Protein AF-A0A969KW54-F1 (afdb_monomer_lite)

Radius of gyration: 36.8 Å; chains: 1; bounding box: 116×27×53 Å

Secondary structure (DSSP, 8-state):
-HHHHHHHHHH--TTTSTTPPPPGGGT-HHHHHHHHHHHHHHHHHHHHHHHHHHHHHHHHHT-SS--HHHHHH-HHHHHSSS-S-TT----SSS-SS-------------------

Foldseek 3Di:
DLVVLLCCQAPVACVVPPVGQQHCPRPNNNVSNVVSVVVSCVVVVVCCVVVVVVVVVCCVPPNDDDDPVCVVVDPCCVPPVDDPDPPPPPDPPPPPDPDDDDDDDDDDDDDDDDDD

pLDDT: mean 75.0, std 20.41, range [38.12, 98.25]

Sequence (116 aa):
GAWGTLAVGLFGNPEIYEGGPVGLFYGGGINQLFIQLVGVLAVGGMTVLLSTIFWLALKASLGLRVTEEEELIGLDIGEHGMEAYSGFIKDTSGIAGSTASVHSGSPGIAGSSPNL

Structure (mmCIF, N/CA/C/O backbone):
data_AF-A0A969KW54-F1
#
_entry.id   AF-A0A969KW54-F1
#
loop_
_atom_site.group_PDB
_atom_site.id
_atom_site.type_symbol
_atom_site.label_atom_id
_atom_site.label_alt_id
_atom_site.label_comp_id
_atom_site.label_asym_id
_atom_site.label_entity_id
_atom_site.label_seq_id
_atom_site.pdbx_PDB_ins_code
_atom_site.Cartn_x
_atom_site.Cartn_y
_atom_site.Cartn_z
_atom_site.occupancy
_atom_site.B_iso_or_equiv
_atom_site.auth_seq_id
_atom_site.auth_comp_id
_atom_site.auth_asym_id
_atom_site.auth_atom_id
_atom_site.pdbx_PDB_model_num
ATOM 1 N N . GLY A 1 1 ? -3.281 3.206 -7.766 1.00 86.06 1 GLY A N 1
ATOM 2 C CA . GLY A 1 1 ? -3.397 1.864 -7.147 1.00 86.06 1 GLY A CA 1
ATOM 3 C C . GLY A 1 1 ? -2.266 0.967 -7.620 1.00 86.06 1 GLY A C 1
ATOM 4 O O . GLY A 1 1 ? -1.565 1.371 -8.539 1.00 86.06 1 GLY A O 1
ATOM 5 N N . ALA A 1 2 ? -2.101 -0.225 -7.033 1.00 94.50 2 ALA A N 1
ATOM 6 C CA . ALA A 1 2 ? -0.962 -1.127 -7.283 1.00 94.50 2 ALA A CA 1
ATOM 7 C C . ALA A 1 2 ? -0.679 -1.390 -8.776 1.00 94.50 2 ALA A C 1
ATOM 9 O O . ALA A 1 2 ? 0.474 -1.403 -9.202 1.00 94.50 2 ALA A O 1
ATOM 10 N N . TRP A 1 3 ? -1.734 -1.516 -9.586 1.00 96.06 3 TRP A N 1
ATOM 11 C CA . TRP A 1 3 ? -1.602 -1.671 -11.035 1.00 96.06 3 TRP A CA 1
ATOM 12 C C . TRP A 1 3 ? -0.916 -0.480 -11.717 1.00 96.06 3 TRP A C 1
ATOM 14 O O . TRP A 1 3 ? -0.048 -0.679 -12.555 1.00 96.06 3 TRP A O 1
ATOM 24 N N . GLY A 1 4 ? -1.248 0.756 -11.337 1.00 95.19 4 GLY A N 1
ATOM 25 C CA . GLY A 1 4 ? -0.666 1.952 -11.956 1.00 95.19 4 GLY A CA 1
ATOM 26 C C . GLY A 1 4 ? 0.844 2.049 -11.736 1.00 95.19 4 GLY A C 1
ATOM 27 O O . GLY A 1 4 ? 1.588 2.341 -12.663 1.00 95.19 4 GLY A O 1
ATOM 28 N N . THR A 1 5 ? 1.313 1.720 -10.533 1.00 95.19 5 THR A N 1
ATOM 29 C CA . THR A 1 5 ? 2.747 1.651 -10.206 1.00 95.19 5 THR A CA 1
ATOM 30 C C . THR A 1 5 ? 3.464 0.549 -10.985 1.00 95.19 5 THR A C 1
ATOM 32 O O . THR A 1 5 ? 4.540 0.784 -11.529 1.00 95.19 5 THR A O 1
ATOM 35 N N . LEU A 1 6 ? 2.850 -0.630 -11.139 1.00 95.56 6 LEU A N 1
ATOM 36 C CA . LEU A 1 6 ? 3.412 -1.694 -11.981 1.00 95.56 6 LEU A CA 1
ATOM 37 C C . LEU A 1 6 ? 3.432 -1.298 -13.464 1.00 95.56 6 LEU A C 1
ATOM 39 O O . LEU A 1 6 ? 4.410 -1.568 -14.158 1.00 95.56 6 LEU A O 1
ATOM 43 N 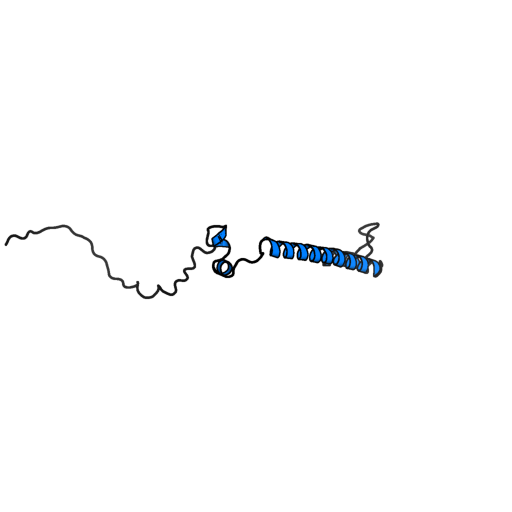N . ALA A 1 7 ? 2.402 -0.595 -13.938 1.00 95.44 7 ALA A N 1
ATOM 44 C CA . ALA A 1 7 ? 2.333 -0.092 -15.303 1.00 95.44 7 ALA A CA 1
ATOM 45 C C . ALA A 1 7 ? 3.463 0.904 -15.610 1.00 95.44 7 ALA A C 1
ATOM 47 O O . ALA A 1 7 ? 4.010 0.854 -16.705 1.00 95.44 7 ALA A O 1
ATOM 48 N N . VAL A 1 8 ? 3.896 1.732 -14.652 1.00 93.94 8 VAL A N 1
ATOM 49 C CA . VAL A 1 8 ? 5.095 2.583 -14.813 1.00 93.94 8 VAL A CA 1
ATOM 50 C C . VAL A 1 8 ? 6.354 1.736 -15.034 1.00 93.94 8 VAL A C 1
ATOM 52 O O . VAL A 1 8 ? 7.185 2.067 -15.876 1.00 93.94 8 VAL A O 1
ATOM 55 N N . GLY A 1 9 ? 6.482 0.611 -14.326 1.00 93.88 9 GLY A N 1
ATOM 56 C CA . GLY A 1 9 ? 7.595 -0.328 -14.497 1.00 93.88 9 GLY A CA 1
ATOM 57 C C . GLY A 1 9 ? 7.611 -1.047 -15.850 1.00 93.88 9 GLY A C 1
ATOM 58 O O . GLY A 1 9 ? 8.676 -1.426 -16.332 1.00 93.88 9 GLY A O 1
ATOM 59 N N . LEU A 1 10 ? 6.449 -1.219 -16.481 1.00 95.12 10 LEU A N 1
ATOM 60 C CA . LEU A 1 10 ? 6.311 -1.879 -17.783 1.00 95.12 10 LEU A CA 1
ATOM 61 C C . LEU A 1 10 ? 6.397 -0.894 -18.956 1.00 95.12 10 LEU A C 1
ATOM 63 O O . LEU A 1 10 ? 7.113 -1.148 -19.923 1.00 95.12 10 LEU A O 1
ATOM 67 N N . PHE A 1 11 ? 5.683 0.226 -18.854 1.00 94.81 11 PHE A N 1
ATOM 68 C CA . PHE A 1 11 ? 5.372 1.129 -19.964 1.00 94.81 11 PHE A CA 1
ATOM 69 C C . PHE A 1 11 ? 5.979 2.534 -19.824 1.00 94.81 11 PHE A C 1
ATOM 71 O O . PHE A 1 11 ? 5.619 3.417 -20.599 1.00 94.81 11 PHE A O 1
ATOM 78 N N . GLY A 1 12 ? 6.869 2.777 -18.857 1.00 92.88 12 GLY A N 1
ATOM 79 C CA . GLY A 1 12 ? 7.563 4.061 -18.741 1.00 92.88 12 GLY A CA 1
ATOM 80 C C . GLY A 1 12 ? 8.334 4.403 -20.022 1.00 92.88 12 GLY A C 1
ATOM 81 O O . GLY A 1 12 ? 9.269 3.692 -20.385 1.00 92.88 12 GLY A O 1
ATOM 82 N N . ASN A 1 13 ? 7.922 5.454 -20.731 1.00 92.06 13 ASN A N 1
ATOM 83 C CA . ASN A 1 13 ? 8.528 5.841 -22.003 1.00 92.06 13 ASN A CA 1
ATOM 84 C C . ASN A 1 13 ? 9.424 7.085 -21.810 1.00 92.06 13 ASN A C 1
ATOM 86 O O . ASN A 1 13 ? 8.895 8.145 -21.455 1.00 92.06 13 ASN A O 1
ATOM 90 N N . PRO A 1 14 ? 10.744 6.990 -22.068 1.00 86.12 14 PRO A N 1
ATOM 91 C CA . PRO A 1 14 ? 11.670 8.118 -21.938 1.00 86.12 14 PRO A CA 1
ATOM 92 C C . PRO A 1 14 ? 11.385 9.271 -22.911 1.00 86.12 14 PRO A C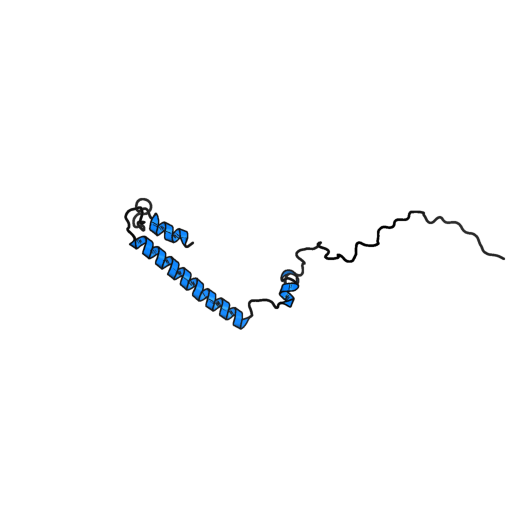 1
ATOM 94 O O . PRO A 1 14 ? 11.779 10.398 -22.635 1.00 86.12 14 PRO A O 1
ATOM 97 N N . GLU A 1 15 ? 10.686 9.022 -24.020 1.00 88.00 15 GLU A N 1
ATOM 98 C CA . GLU A 1 15 ? 10.293 10.057 -24.988 1.00 88.00 15 GLU A CA 1
ATOM 99 C C . GLU A 1 15 ? 9.133 10.925 -24.483 1.00 88.00 15 GLU A C 1
ATOM 101 O O . GLU A 1 15 ? 8.946 12.050 -24.939 1.00 88.00 15 GLU A O 1
ATOM 106 N N . ILE A 1 16 ? 8.339 10.402 -23.543 1.00 88.12 16 ILE A N 1
ATOM 107 C CA . ILE A 1 16 ? 7.194 11.113 -22.960 1.00 88.12 16 ILE A CA 1
ATOM 108 C C . ILE A 1 16 ? 7.632 11.916 -21.734 1.00 88.12 16 ILE A C 1
ATOM 110 O O . ILE A 1 16 ? 7.095 12.991 -21.468 1.00 88.12 16 ILE A O 1
ATOM 114 N N . TYR A 1 17 ? 8.596 11.394 -20.974 1.00 84.38 17 TYR A N 1
ATOM 115 C CA . TYR A 1 17 ? 9.109 12.042 -19.777 1.00 84.38 17 TYR A CA 1
ATOM 116 C C . TYR A 1 17 ? 10.629 11.909 -19.708 1.00 84.38 17 TYR A C 1
ATOM 118 O O . TYR A 1 17 ? 11.171 10.863 -19.344 1.00 84.38 17 TYR A O 1
ATOM 126 N N . GLU A 1 18 ? 11.310 12.999 -20.058 1.00 85.56 18 GLU A N 1
ATOM 127 C CA . GLU A 1 18 ? 12.766 13.083 -20.032 1.00 85.56 18 GLU A CA 1
ATOM 128 C C . GLU A 1 18 ? 13.284 12.987 -18.586 1.00 85.56 18 GLU A C 1
ATOM 130 O O . GLU A 1 18 ? 12.776 13.644 -17.676 1.00 85.56 18 GLU A O 1
ATOM 135 N N . GLY A 1 19 ? 14.266 12.111 -18.352 1.00 84.00 19 GLY A N 1
ATOM 136 C CA . GLY A 1 19 ? 14.723 11.752 -17.000 1.00 84.00 19 GLY A CA 1
ATOM 137 C C . GLY A 1 19 ? 13.764 10.831 -16.232 1.00 84.00 19 GLY A C 1
ATOM 138 O O . GLY A 1 19 ? 14.003 10.516 -15.065 1.00 84.00 19 GLY A O 1
ATOM 139 N N . GLY A 1 20 ? 12.686 10.391 -16.881 1.00 86.56 20 GLY A N 1
ATOM 140 C CA . GLY A 1 20 ? 11.693 9.496 -16.324 1.00 86.56 20 GLY A CA 1
ATOM 141 C C . GLY A 1 20 ? 12.124 8.032 -16.238 1.00 86.56 20 GLY A C 1
ATOM 142 O O . GLY A 1 20 ? 13.102 7.606 -16.856 1.00 86.56 20 GLY A O 1
ATOM 143 N N . PRO A 1 21 ? 11.365 7.223 -15.484 1.00 86.69 21 PRO A N 1
ATOM 144 C CA . PRO A 1 21 ? 11.589 5.791 -15.413 1.00 86.69 21 PRO A CA 1
ATOM 145 C C . PRO A 1 21 ? 11.367 5.122 -16.772 1.00 86.69 21 PRO A C 1
ATOM 147 O O . PRO A 1 21 ? 10.290 5.232 -17.356 1.00 86.69 21 PRO A O 1
ATOM 150 N N . VAL A 1 22 ? 12.372 4.380 -17.241 1.00 93.38 22 VAL A N 1
ATOM 151 C CA . VAL A 1 22 ? 12.285 3.596 -18.478 1.00 93.38 22 VAL A CA 1
ATOM 152 C C . VAL A 1 22 ? 11.717 2.220 -18.153 1.00 93.38 22 VAL A C 1
ATOM 154 O O . VAL A 1 22 ? 12.285 1.459 -17.372 1.00 93.38 22 VAL A O 1
ATOM 157 N N . GLY A 1 23 ? 10.565 1.915 -18.734 1.00 93.00 23 GLY A N 1
ATOM 158 C CA . GLY A 1 23 ? 9.853 0.666 -18.540 1.00 93.00 23 GLY A CA 1
ATOM 159 C C . GLY A 1 23 ? 10.508 -0.502 -19.268 1.00 93.00 23 GLY A C 1
ATOM 160 O O . GLY A 1 23 ? 11.295 -0.331 -20.205 1.00 93.00 23 GLY A O 1
ATOM 161 N N . LEU A 1 24 ? 10.133 -1.712 -18.857 1.00 94.00 24 LEU A N 1
ATOM 162 C CA . LEU A 1 24 ? 10.643 -2.957 -19.426 1.00 94.00 24 LEU A CA 1
ATOM 163 C C . LEU A 1 24 ? 10.476 -3.020 -20.954 1.00 94.00 24 LEU A C 1
ATOM 165 O O . LEU A 1 24 ? 11.401 -3.434 -21.649 1.00 94.00 24 LEU A O 1
ATOM 169 N N . PHE A 1 25 ? 9.335 -2.568 -21.484 1.00 94.00 25 PHE A N 1
ATOM 170 C CA . PHE A 1 25 ? 9.057 -2.599 -22.925 1.00 94.00 25 PHE A CA 1
ATOM 171 C C . PHE A 1 25 ? 9.774 -1.505 -23.727 1.00 94.00 25 PHE A C 1
ATOM 173 O O . PHE A 1 25 ? 9.819 -1.589 -24.950 1.00 94.00 25 PHE A O 1
ATOM 180 N N . TYR A 1 26 ? 10.378 -0.526 -23.051 1.00 91.06 26 TYR A N 1
ATOM 181 C CA . TYR A 1 26 ? 11.160 0.555 -23.659 1.00 91.06 26 TYR A CA 1
ATOM 182 C C . TYR A 1 26 ? 12.673 0.379 -23.441 1.00 91.06 26 TYR A C 1
ATOM 184 O O . TYR A 1 26 ? 13.445 1.314 -23.624 1.00 91.06 26 TYR A O 1
ATOM 192 N N . GLY A 1 27 ? 13.114 -0.822 -23.046 1.00 89.12 27 GLY A N 1
ATOM 193 C CA . GLY A 1 27 ? 14.535 -1.156 -22.899 1.00 89.12 27 GLY A CA 1
ATOM 194 C C . GLY A 1 27 ? 15.148 -0.816 -21.537 1.00 89.12 27 GLY A C 1
ATOM 195 O O . GLY A 1 27 ? 16.346 -1.009 -21.353 1.00 89.12 27 GLY A O 1
ATOM 196 N N . GLY A 1 28 ? 14.351 -0.383 -20.554 1.00 86.56 28 GLY A N 1
ATOM 197 C CA . GLY A 1 28 ? 14.826 -0.048 -19.201 1.00 86.56 28 GLY A CA 1
ATOM 198 C C . GLY A 1 28 ? 15.190 -1.251 -18.321 1.00 86.56 28 GLY A C 1
ATOM 199 O O . GLY A 1 28 ? 15.670 -1.087 -17.198 1.00 86.56 2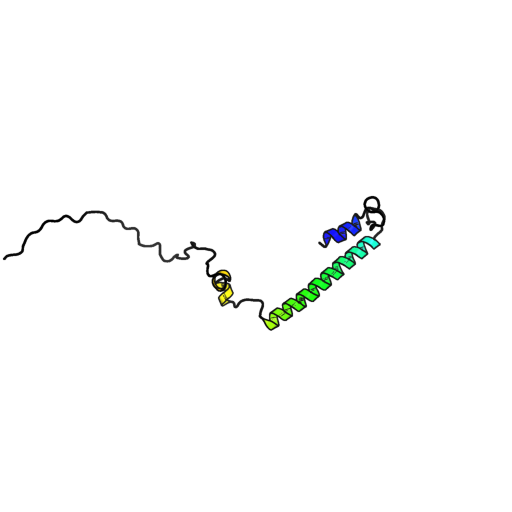8 GLY A O 1
ATOM 200 N N . GLY A 1 29 ? 14.980 -2.473 -18.825 1.00 90.94 29 GLY A N 1
ATOM 201 C CA . GLY A 1 29 ? 15.269 -3.721 -18.121 1.00 90.94 29 GLY A CA 1
ATOM 202 C C . GLY A 1 29 ? 14.319 -4.011 -16.952 1.00 90.94 29 GLY A C 1
ATOM 203 O O . GLY A 1 29 ? 13.358 -3.291 -16.691 1.00 90.94 29 GLY A O 1
ATOM 204 N N . ILE A 1 30 ? 14.579 -5.109 -16.232 1.00 93.62 30 ILE A N 1
ATOM 205 C CA . ILE A 1 30 ? 13.704 -5.572 -15.138 1.00 93.62 30 ILE A CA 1
ATOM 206 C C . ILE A 1 30 ? 13.852 -4.755 -13.846 1.00 93.62 30 ILE A C 1
ATOM 208 O O . ILE A 1 30 ? 12.964 -4.778 -12.994 1.00 93.62 30 ILE A O 1
ATOM 212 N N . ASN A 1 31 ? 14.946 -4.001 -13.710 1.00 92.94 31 ASN A N 1
ATOM 213 C CA . ASN A 1 31 ? 15.244 -3.213 -12.514 1.00 92.94 31 ASN A CA 1
ATOM 214 C C . ASN A 1 31 ? 14.122 -2.220 -12.198 1.00 92.94 31 ASN A C 1
ATOM 216 O O . ASN A 1 31 ? 13.680 -2.136 -11.054 1.00 92.94 31 ASN A O 1
ATOM 220 N N . GLN A 1 32 ? 13.607 -1.523 -13.213 1.00 92.44 32 GLN A N 1
ATOM 221 C CA . GLN A 1 32 ? 12.550 -0.538 -13.012 1.00 92.44 32 GLN A CA 1
ATOM 222 C C . GLN A 1 32 ? 11.240 -1.180 -12.539 1.00 92.44 32 GLN A C 1
ATOM 224 O O . GLN A 1 32 ? 10.578 -0.659 -11.641 1.00 92.44 32 GLN A O 1
ATOM 229 N N . LEU A 1 33 ? 10.886 -2.344 -13.088 1.00 94.38 33 LEU A N 1
ATOM 230 C CA . LEU A 1 33 ? 9.720 -3.107 -12.646 1.00 94.38 33 LEU A CA 1
ATOM 231 C C . LEU A 1 33 ? 9.878 -3.593 -11.198 1.00 94.38 33 LEU A C 1
ATOM 233 O O . LEU A 1 33 ? 8.931 -3.510 -10.415 1.00 94.38 33 LEU A O 1
ATOM 237 N N . PHE A 1 34 ? 11.075 -4.048 -10.824 1.00 95.31 34 PHE A N 1
ATOM 238 C CA . PHE A 1 34 ? 11.368 -4.494 -9.464 1.00 95.31 34 PHE A CA 1
ATOM 239 C C . PHE A 1 34 ? 11.262 -3.353 -8.443 1.00 95.31 34 PHE A C 1
ATOM 241 O O . PHE A 1 34 ? 10.645 -3.529 -7.395 1.00 95.31 34 PHE A O 1
ATOM 248 N N . ILE A 1 35 ? 11.781 -2.163 -8.765 1.00 95.19 35 ILE A N 1
ATOM 249 C CA . ILE A 1 35 ? 11.661 -0.973 -7.906 1.00 95.19 35 ILE A CA 1
ATOM 250 C C . ILE A 1 35 ? 10.187 -0.639 -7.647 1.00 95.19 35 ILE A C 1
ATOM 252 O O . ILE A 1 35 ? 9.794 -0.410 -6.502 1.00 95.19 35 ILE A O 1
ATOM 256 N N . GLN A 1 36 ? 9.352 -0.664 -8.689 1.00 96.06 36 GLN A N 1
ATOM 257 C CA . GLN A 1 36 ? 7.918 -0.404 -8.543 1.00 96.06 36 GLN A CA 1
ATOM 258 C C . GLN A 1 36 ? 7.214 -1.479 -7.710 1.00 96.06 36 GLN A C 1
ATOM 260 O O . GLN A 1 36 ? 6.380 -1.154 -6.864 1.00 96.06 36 GLN A O 1
ATOM 265 N N . LEU A 1 37 ? 7.572 -2.752 -7.897 1.00 96.88 37 LEU A N 1
ATOM 266 C CA . LEU A 1 37 ? 7.038 -3.856 -7.101 1.00 96.88 37 LEU A CA 1
ATOM 267 C C . LEU A 1 37 ? 7.371 -3.694 -5.611 1.00 96.88 37 LEU A C 1
ATOM 269 O O . LEU A 1 37 ? 6.481 -3.800 -4.768 1.00 96.88 37 LEU A O 1
ATOM 273 N N . VAL A 1 38 ? 8.631 -3.391 -5.286 1.00 97.50 38 VAL A N 1
ATOM 274 C CA . VAL A 1 38 ? 9.065 -3.136 -3.905 1.00 97.50 38 VAL A CA 1
ATOM 275 C C . VAL A 1 38 ? 8.322 -1.938 -3.320 1.00 97.50 38 VAL A C 1
ATOM 277 O O . VAL A 1 38 ? 7.864 -2.013 -2.183 1.00 97.50 38 VAL A O 1
ATOM 280 N N . GLY A 1 39 ? 8.125 -0.869 -4.097 1.00 96.75 39 GLY A N 1
ATOM 281 C CA . GLY A 1 39 ? 7.338 0.290 -3.674 1.00 96.75 39 GLY A CA 1
ATOM 282 C C . GLY A 1 39 ? 5.898 -0.072 -3.295 1.00 96.75 39 GLY A C 1
ATOM 283 O O . GLY A 1 39 ? 5.423 0.316 -2.227 1.00 96.75 39 GLY A O 1
ATOM 284 N N . VAL A 1 40 ? 5.217 -0.873 -4.123 1.00 97.88 40 VAL A N 1
ATOM 285 C CA . VAL A 1 40 ? 3.852 -1.353 -3.838 1.00 97.88 40 VAL A CA 1
ATOM 286 C C . VAL A 1 40 ? 3.810 -2.184 -2.561 1.00 97.88 40 VAL A C 1
ATOM 288 O O . VAL A 1 40 ? 2.926 -1.978 -1.731 1.00 97.88 40 VAL A O 1
ATOM 291 N N . LEU A 1 41 ? 4.758 -3.107 -2.388 1.00 97.81 41 LEU A N 1
ATOM 292 C CA . LEU A 1 41 ? 4.817 -3.964 -1.205 1.00 97.81 41 LEU A CA 1
ATOM 293 C C . LEU A 1 41 ? 5.160 -3.180 0.063 1.00 97.81 41 LEU A C 1
ATOM 295 O O . LEU A 1 41 ? 4.590 -3.458 1.112 1.00 97.81 41 LEU A O 1
ATOM 299 N N . ALA A 1 42 ? 6.040 -2.183 -0.025 1.00 97.81 42 ALA A N 1
ATOM 300 C CA . ALA A 1 42 ? 6.401 -1.337 1.105 1.00 97.81 42 ALA A CA 1
ATOM 301 C C . ALA A 1 42 ? 5.200 -0.518 1.593 1.00 97.81 42 ALA A C 1
ATOM 303 O O . ALA A 1 42 ? 4.865 -0.551 2.777 1.00 97.81 42 ALA A O 1
ATOM 304 N N . VAL A 1 43 ? 4.510 0.171 0.677 1.00 97.06 43 VAL A N 1
ATOM 305 C CA . VAL A 1 43 ? 3.320 0.960 1.024 1.00 97.06 43 VAL A CA 1
ATOM 306 C C . VAL A 1 43 ? 2.189 0.045 1.486 1.00 97.06 43 VAL A C 1
ATOM 308 O O . VAL A 1 43 ? 1.615 0.286 2.542 1.00 97.06 43 VAL A O 1
ATOM 311 N N . GLY A 1 44 ? 1.907 -1.037 0.753 1.00 97.38 44 GLY A N 1
ATOM 312 C CA . GLY A 1 44 ? 0.864 -1.998 1.114 1.00 97.38 44 GLY A CA 1
ATOM 313 C C . GLY A 1 44 ? 1.114 -2.653 2.472 1.00 97.38 44 GLY A C 1
ATOM 314 O O . GLY A 1 44 ? 0.208 -2.716 3.299 1.00 97.38 44 GLY A O 1
ATOM 315 N N . GLY A 1 45 ? 2.352 -3.071 2.740 1.00 97.81 45 GLY A N 1
ATOM 316 C CA . GLY A 1 45 ? 2.758 -3.634 4.024 1.00 97.81 45 GLY A CA 1
ATOM 317 C C . GLY A 1 45 ? 2.605 -2.632 5.164 1.00 97.81 45 GLY A C 1
ATOM 318 O O . GLY A 1 45 ? 2.042 -2.972 6.202 1.00 97.81 45 GLY A O 1
ATOM 319 N N . MET A 1 46 ? 3.020 -1.380 4.957 1.00 97.88 46 MET A N 1
ATOM 320 C CA . MET A 1 46 ? 2.852 -0.325 5.955 1.00 97.88 46 MET A CA 1
ATOM 321 C C . MET A 1 46 ? 1.376 -0.019 6.232 1.00 97.88 46 MET A C 1
ATOM 323 O O . MET A 1 46 ? 0.973 0.105 7.388 1.00 97.88 46 MET A O 1
ATOM 327 N N . THR A 1 47 ? 0.546 0.056 5.189 1.00 97.50 47 THR A N 1
ATOM 328 C CA . THR A 1 47 ? -0.898 0.267 5.331 1.00 97.50 47 THR A CA 1
ATOM 329 C C . THR A 1 47 ? -1.554 -0.876 6.097 1.00 97.50 47 THR A C 1
ATOM 331 O O . THR A 1 47 ? -2.302 -0.611 7.034 1.00 97.50 47 THR A O 1
ATOM 334 N N . VAL A 1 48 ? -1.257 -2.134 5.753 1.00 97.62 48 VAL A N 1
ATOM 335 C CA . VAL A 1 48 ? -1.795 -3.302 6.468 1.00 97.62 48 VAL A CA 1
ATOM 336 C C . VAL A 1 48 ? -1.334 -3.303 7.921 1.00 97.62 48 VAL A C 1
ATOM 338 O O . VAL A 1 48 ? -2.157 -3.508 8.810 1.00 97.62 48 VAL A O 1
ATOM 341 N N . LEU A 1 49 ? -0.055 -3.028 8.183 1.00 98.25 49 LEU A N 1
ATOM 342 C CA . LEU A 1 49 ? 0.501 -2.992 9.534 1.00 98.25 49 LEU A CA 1
ATOM 343 C C . LEU A 1 49 ? -0.190 -1.934 10.399 1.00 98.25 49 LEU A C 1
ATOM 345 O O . LEU A 1 49 ? -0.738 -2.262 11.451 1.00 98.25 49 LEU A O 1
ATOM 349 N N . LEU A 1 50 ? -0.201 -0.677 9.948 1.00 97.88 50 LEU A N 1
ATOM 350 C CA . LEU A 1 50 ? -0.824 0.414 10.695 1.00 97.88 50 LEU A CA 1
ATOM 351 C C . LEU A 1 50 ? -2.324 0.213 10.855 1.00 97.88 50 LEU A C 1
ATOM 353 O O . LEU A 1 50 ? -2.848 0.417 11.946 1.00 97.88 50 LEU A O 1
ATOM 357 N N . SER A 1 51 ? -3.010 -0.208 9.792 1.00 97.38 51 SER A N 1
ATOM 358 C CA . SER A 1 51 ? -4.444 -0.472 9.851 1.00 97.38 51 SER A CA 1
ATOM 359 C C . SER A 1 51 ? -4.747 -1.591 10.842 1.00 97.38 51 SER A C 1
ATOM 361 O O . SER A 1 51 ? -5.643 -1.436 11.662 1.00 97.38 51 SER A O 1
ATOM 363 N N . THR A 1 52 ? -3.965 -2.673 10.849 1.00 96.81 52 THR A N 1
ATOM 364 C CA . THR A 1 52 ? -4.132 -3.771 11.812 1.00 96.81 52 THR A CA 1
ATOM 365 C C . THR A 1 52 ? -3.948 -3.282 13.244 1.00 96.81 52 THR A C 1
ATOM 367 O O . THR A 1 52 ? -4.796 -3.553 14.089 1.00 96.81 52 THR A O 1
ATOM 370 N N . ILE A 1 53 ? -2.883 -2.523 13.522 1.00 96.31 53 ILE A N 1
ATOM 371 C CA . ILE A 1 53 ? -2.645 -1.943 14.852 1.00 96.31 53 ILE A CA 1
ATOM 372 C C . ILE A 1 53 ? -3.819 -1.049 15.261 1.00 96.31 53 ILE A C 1
ATOM 374 O O . ILE A 1 53 ? -4.330 -1.173 16.371 1.00 96.31 53 ILE A O 1
ATOM 378 N N . PHE A 1 54 ? -4.270 -0.183 14.357 1.00 95.50 54 PHE A N 1
ATOM 379 C CA . PHE A 1 54 ? -5.376 0.732 14.600 1.00 95.50 54 PHE A CA 1
ATOM 380 C C . PHE A 1 54 ? -6.687 -0.008 14.899 1.00 95.50 54 PHE A C 1
ATOM 382 O O . PHE A 1 54 ? -7.340 0.277 15.901 1.00 95.50 54 PHE A O 1
ATOM 389 N N . TRP A 1 55 ? -7.048 -1.008 14.093 1.00 92.81 55 TRP A N 1
ATOM 390 C CA . TRP A 1 55 ? -8.247 -1.815 14.318 1.00 92.81 55 TRP A CA 1
ATOM 391 C C . TRP A 1 55 ? -8.170 -2.623 15.615 1.00 92.81 55 TRP A C 1
ATOM 393 O O . TRP A 1 55 ? -9.158 -2.711 16.340 1.00 92.81 55 TRP A O 1
ATOM 403 N N . LEU A 1 56 ? -7.008 -3.188 15.952 1.00 91.75 56 LEU A N 1
ATOM 404 C CA . LEU A 1 56 ? -6.826 -3.891 17.224 1.00 91.75 56 LEU A CA 1
ATOM 405 C C . LEU A 1 56 ? -6.945 -2.942 18.420 1.00 91.75 56 LEU A C 1
ATOM 407 O O . LEU A 1 56 ? -7.578 -3.299 19.412 1.00 91.75 56 LEU A O 1
ATOM 411 N N . ALA A 1 57 ? -6.397 -1.731 18.312 1.00 92.69 57 ALA A N 1
ATOM 412 C CA . ALA A 1 57 ? -6.534 -0.706 19.339 1.00 92.69 57 ALA A CA 1
ATOM 413 C C . ALA A 1 57 ? -8.004 -0.301 19.535 1.00 92.69 57 ALA A C 1
ATOM 415 O O . ALA A 1 57 ? -8.479 -0.297 20.667 1.00 92.69 57 ALA A O 1
ATOM 416 N N . LEU A 1 58 ? -8.746 -0.046 18.450 1.00 91.00 58 LEU A N 1
ATOM 417 C CA . LEU A 1 58 ? -10.178 0.271 18.518 1.00 91.00 58 LEU A CA 1
ATOM 418 C C . LEU A 1 58 ? -11.014 -0.878 19.084 1.00 91.00 58 LEU A C 1
ATOM 420 O O . LEU A 1 58 ? -11.923 -0.658 19.883 1.00 91.00 58 LEU A O 1
ATOM 424 N N . LYS A 1 59 ? -10.692 -2.119 18.706 1.00 85.62 59 LYS A N 1
ATOM 425 C CA . LYS A 1 59 ? -11.352 -3.303 19.257 1.00 85.62 59 LYS A CA 1
ATOM 426 C C . LYS A 1 59 ? -11.162 -3.399 20.772 1.00 85.62 59 LYS A C 1
ATOM 428 O O . LYS A 1 59 ? -12.083 -3.830 21.454 1.00 85.62 59 LYS A O 1
ATOM 433 N N . ALA A 1 60 ? -9.990 -3.019 21.281 1.00 85.88 60 ALA A N 1
ATOM 434 C CA . ALA A 1 60 ? -9.691 -3.052 22.708 1.00 85.88 60 ALA A CA 1
ATOM 435 C C . ALA A 1 60 ? -10.290 -1.866 23.484 1.00 85.88 60 ALA A C 1
ATOM 437 O O . ALA A 1 60 ? -10.585 -2.022 24.666 1.00 85.88 60 ALA A O 1
ATOM 438 N N . SER A 1 61 ? -10.451 -0.696 22.854 1.00 88.69 61 SER A N 1
ATOM 439 C CA . SER A 1 61 ? -10.936 0.512 23.532 1.00 88.69 61 SER A CA 1
ATOM 440 C C . SER A 1 61 ? -12.454 0.686 23.490 1.00 88.69 61 SER A C 1
ATOM 442 O O . SER A 1 61 ? -13.045 1.015 24.513 1.00 88.69 61 SER A O 1
ATOM 444 N N . LEU A 1 62 ? -13.079 0.495 22.325 1.00 80.12 62 LEU A N 1
ATOM 445 C CA . LEU A 1 62 ? -14.486 0.846 22.087 1.00 80.12 62 LEU A CA 1
ATOM 446 C C . LEU A 1 62 ? -15.339 -0.347 21.647 1.00 80.12 62 LEU A C 1
ATOM 448 O O . LEU A 1 62 ? -16.548 -0.334 21.844 1.00 80.12 62 LEU A O 1
ATOM 452 N N . GLY A 1 63 ? -14.71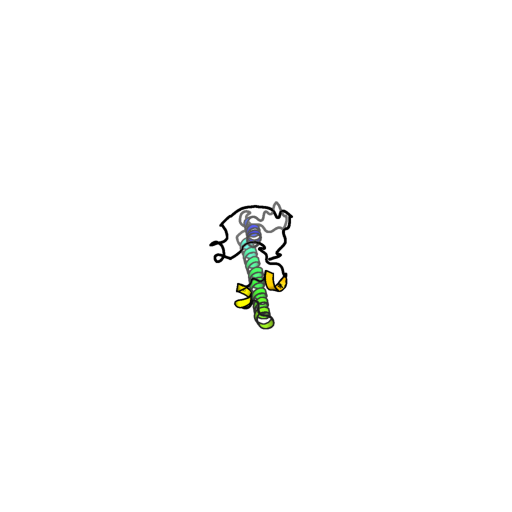4 -1.384 21.082 1.00 73.69 63 GLY A N 1
ATOM 453 C CA . GLY A 1 63 ? -15.435 -2.472 20.427 1.00 73.69 63 GLY A CA 1
ATOM 454 C C . GLY A 1 63 ? -15.924 -2.047 19.037 1.00 73.69 63 GLY A C 1
ATOM 455 O O . GLY A 1 63 ? -16.540 -1.006 18.858 1.00 73.69 63 GLY A O 1
ATOM 456 N N . LEU A 1 64 ? -15.596 -2.842 18.015 1.00 74.12 64 LEU A N 1
ATOM 457 C CA . LEU A 1 64 ? -15.894 -2.519 16.608 1.00 74.12 64 LEU A CA 1
ATOM 458 C C . LEU A 1 64 ? -17.193 -3.139 16.090 1.00 74.12 64 LEU A C 1
ATOM 460 O O . LEU A 1 64 ? -17.659 -2.781 15.013 1.00 74.12 64 LEU A O 1
ATOM 464 N N . ARG A 1 65 ? -17.726 -4.124 16.813 1.00 76.81 65 ARG A N 1
ATOM 465 C CA . ARG A 1 65 ? -18.919 -4.869 16.426 1.00 76.81 65 ARG A CA 1
ATOM 466 C C . ARG A 1 65 ? -20.003 -4.576 17.453 1.00 76.81 65 ARG A C 1
ATOM 468 O O . ARG A 1 65 ? -19.749 -4.730 18.646 1.00 76.81 65 ARG A O 1
ATOM 475 N N . VAL A 1 66 ? -21.164 -4.155 16.962 1.00 70.62 66 VAL A N 1
ATOM 476 C CA . VAL A 1 66 ? -22.399 -4.032 17.747 1.00 70.62 66 VAL A CA 1
ATOM 477 C C . VAL A 1 66 ? -22.769 -5.384 18.351 1.00 70.62 66 VAL A C 1
ATOM 479 O O . VAL A 1 66 ? -22.353 -6.435 17.856 1.00 70.62 66 VAL A O 1
ATOM 482 N N . THR A 1 67 ? -23.520 -5.361 19.447 1.00 71.38 67 THR A N 1
ATOM 483 C CA . THR A 1 67 ? -24.006 -6.596 20.066 1.00 71.38 67 THR A CA 1
ATOM 484 C C . THR A 1 67 ? -24.958 -7.336 19.116 1.00 71.38 67 THR A C 1
ATOM 486 O O . THR A 1 67 ? -25.586 -6.719 18.257 1.00 71.38 67 THR A O 1
ATOM 489 N N . GLU A 1 68 ? -25.071 -8.665 19.238 1.00 69.50 68 GLU A N 1
ATOM 490 C CA . GLU A 1 68 ? -25.933 -9.472 18.347 1.00 69.50 68 GLU A CA 1
ATOM 491 C C . GLU A 1 68 ? -27.406 -9.021 18.383 1.00 69.50 68 GLU A C 1
ATOM 493 O O . GLU A 1 68 ? -28.121 -9.150 17.393 1.00 69.50 68 GLU A O 1
ATOM 498 N N . GLU A 1 69 ? -27.850 -8.447 19.503 1.00 62.16 69 GLU A N 1
ATOM 499 C CA . GLU A 1 69 ? -29.193 -7.888 19.675 1.00 62.16 69 GLU A CA 1
ATOM 500 C C . GLU A 1 69 ? -29.393 -6.593 18.862 1.00 62.16 69 GLU A C 1
ATOM 502 O O . GLU A 1 69 ? -30.408 -6.440 18.183 1.00 62.16 69 GLU A O 1
ATOM 507 N N . GLU A 1 70 ? -28.400 -5.699 18.834 1.00 60.66 70 GLU A N 1
ATOM 508 C CA . GLU A 1 70 ? -28.418 -4.471 18.021 1.00 60.66 70 GLU A CA 1
ATOM 509 C C . GLU A 1 70 ? -28.219 -4.760 16.520 1.00 60.66 70 GLU A C 1
ATOM 511 O O . GLU A 1 70 ? -28.786 -4.065 15.674 1.00 60.66 70 GLU A O 1
ATOM 516 N N . GLU A 1 71 ? -27.478 -5.821 16.171 1.00 60.84 71 GLU A N 1
ATOM 517 C CA . GLU A 1 71 ? -27.323 -6.306 14.788 1.00 60.84 71 GLU A CA 1
ATOM 518 C C . GLU A 1 71 ? -28.670 -6.793 14.205 1.00 60.84 71 GLU A C 1
ATOM 520 O O . GLU A 1 71 ? -28.932 -6.597 13.017 1.00 60.84 71 GLU A O 1
ATOM 525 N N . LEU A 1 72 ? -29.554 -7.368 15.037 1.00 62.44 72 LEU A N 1
ATOM 526 C CA . LEU A 1 72 ? -30.889 -7.845 14.641 1.00 62.44 72 LEU A CA 1
ATOM 527 C C . LEU A 1 72 ? -31.932 -6.727 14.499 1.00 62.44 72 LEU A C 1
ATOM 529 O O . LEU A 1 72 ? -32.819 -6.831 13.651 1.00 62.44 72 LEU A O 1
ATOM 533 N N . ILE A 1 73 ? -31.844 -5.687 15.331 1.00 66.69 73 ILE A N 1
ATOM 534 C CA . ILE A 1 73 ? -32.755 -4.531 15.301 1.00 66.69 73 ILE A CA 1
ATOM 535 C C . ILE A 1 73 ? -32.394 -3.592 14.140 1.00 66.69 73 ILE A C 1
ATOM 537 O O . ILE A 1 73 ? -33.283 -3.002 13.538 1.00 66.69 73 ILE A O 1
ATOM 541 N N . GLY A 1 74 ? -31.115 -3.523 13.761 1.00 58.38 74 GLY A N 1
ATOM 542 C CA . GLY A 1 74 ? -30.624 -2.710 12.651 1.00 58.38 74 GLY A CA 1
ATOM 543 C C . GLY A 1 74 ? -30.078 -1.358 13.117 1.00 58.38 74 GLY A C 1
ATOM 544 O O . GLY A 1 74 ? -30.717 -0.633 13.879 1.00 58.38 74 GLY A O 1
ATOM 545 N N . LEU A 1 75 ? -28.885 -1.006 12.621 1.00 62.50 75 LEU A N 1
ATOM 546 C CA . LEU A 1 75 ? -28.115 0.168 13.063 1.00 62.50 75 LEU A CA 1
ATOM 547 C C . LEU A 1 75 ? -28.827 1.515 12.806 1.00 62.50 75 LEU A C 1
ATOM 549 O O . LEU A 1 75 ? -28.564 2.494 13.501 1.00 62.50 75 LEU A O 1
ATOM 553 N N . ASP A 1 76 ? -29.752 1.556 11.841 1.00 58.34 76 ASP A N 1
ATOM 554 C CA . ASP A 1 76 ? -30.519 2.761 11.492 1.00 58.34 76 ASP A CA 1
ATOM 555 C C . ASP A 1 76 ? -31.534 3.157 12.585 1.00 58.34 76 ASP A C 1
ATOM 557 O O . ASP A 1 76 ? -31.779 4.347 12.803 1.00 58.34 76 ASP A O 1
ATOM 561 N N . ILE A 1 77 ? -32.093 2.182 13.322 1.00 55.03 77 ILE A N 1
ATOM 562 C CA . ILE A 1 77 ? -33.109 2.420 14.366 1.00 55.03 77 ILE A CA 1
ATOM 563 C C . ILE A 1 77 ? -32.493 3.062 15.618 1.00 55.03 77 ILE A C 1
ATOM 565 O O . ILE A 1 77 ? -33.124 3.918 16.239 1.00 55.03 77 ILE A O 1
ATOM 569 N N . GLY A 1 78 ? -31.261 2.682 15.972 1.00 52.34 78 GLY A N 1
ATOM 570 C CA . GLY A 1 78 ? -30.584 3.154 17.183 1.00 52.34 78 GLY A CA 1
ATOM 571 C C . GLY A 1 78 ? -30.000 4.568 17.087 1.00 52.34 78 GLY A C 1
ATOM 572 O O . GLY A 1 78 ? -29.998 5.283 18.086 1.00 52.34 78 GLY A O 1
ATOM 573 N N . GLU A 1 79 ? -29.527 4.993 15.908 1.00 50.19 79 GLU A N 1
ATOM 574 C CA . GLU A 1 79 ? -28.745 6.238 15.771 1.00 50.19 79 GLU A CA 1
ATOM 575 C C . GLU A 1 79 ? -29.432 7.328 14.922 1.00 50.19 79 GLU A C 1
ATOM 577 O O . GLU A 1 79 ? -29.147 8.510 15.100 1.00 50.19 79 GLU A O 1
ATOM 582 N N . HIS A 1 80 ? -30.378 6.968 14.043 1.00 59.31 80 HIS A N 1
ATOM 583 C CA . HIS A 1 80 ? -31.028 7.917 13.123 1.00 59.31 80 HIS A CA 1
ATOM 584 C C . HIS A 1 80 ? -32.548 8.061 13.314 1.00 59.31 80 HIS A C 1
ATOM 586 O O . HIS A 1 80 ? -33.162 8.898 12.651 1.00 59.31 80 HIS A O 1
ATOM 592 N N . GLY A 1 81 ? -33.172 7.307 14.231 1.00 53.53 81 GLY A N 1
ATOM 593 C CA . GLY A 1 81 ? -34.582 7.485 14.618 1.00 53.53 81 GLY A CA 1
ATOM 594 C C . GLY A 1 81 ? -35.599 7.322 13.479 1.00 53.53 81 GLY A C 1
ATOM 595 O O . GLY A 1 81 ? -36.751 7.731 13.622 1.00 53.53 81 GLY A O 1
ATOM 596 N N . MET A 1 82 ? -35.185 6.751 12.345 1.00 51.78 82 MET A N 1
ATOM 597 C CA . MET A 1 82 ? -36.028 6.509 11.180 1.00 51.78 82 MET A CA 1
ATOM 598 C C . MET A 1 82 ? -35.775 5.093 10.666 1.00 51.78 82 MET A C 1
ATOM 600 O O . MET A 1 82 ? -34.657 4.758 10.284 1.00 51.78 82 MET A O 1
ATOM 604 N N . GLU A 1 83 ? -36.821 4.265 10.631 1.00 56.44 83 GLU A N 1
ATOM 605 C CA . GLU A 1 83 ? -36.770 2.992 9.914 1.00 56.44 83 GLU A CA 1
ATOM 606 C C . GLU A 1 83 ? -36.522 3.262 8.424 1.00 56.44 83 GLU A C 1
ATOM 608 O O . GLU A 1 83 ? -37.307 3.956 7.774 1.00 56.44 83 GLU A O 1
ATOM 613 N N . ALA A 1 84 ? -35.464 2.673 7.857 1.00 59.81 84 ALA A N 1
ATOM 614 C CA . ALA A 1 84 ? -35.164 2.762 6.425 1.00 59.81 84 ALA A CA 1
ATOM 615 C C . ALA A 1 84 ? -36.296 2.214 5.524 1.00 59.81 84 ALA A C 1
ATOM 617 O O . ALA A 1 84 ? -36.317 2.488 4.324 1.00 59.81 84 ALA A O 1
ATOM 618 N N . TYR A 1 85 ? -37.257 1.474 6.093 1.00 57.25 85 TYR A N 1
ATOM 619 C CA . TYR A 1 85 ? -38.421 0.935 5.393 1.00 57.25 85 TYR A CA 1
ATOM 620 C C . TYR A 1 85 ? -39.730 1.226 6.137 1.00 57.25 85 TYR A C 1
ATOM 622 O O . TYR A 1 85 ? -40.331 0.337 6.733 1.00 57.25 85 TYR A O 1
ATOM 630 N N . SER A 1 86 ? -40.251 2.445 6.007 1.00 52.66 86 SER A N 1
ATOM 631 C CA . SER A 1 86 ? -41.659 2.725 6.300 1.00 52.66 86 SER A CA 1
ATOM 632 C C . SER A 1 86 ? -42.560 2.069 5.240 1.00 52.66 86 SER A C 1
ATOM 634 O O . SER A 1 86 ? -42.947 2.684 4.248 1.00 52.66 86 SER A O 1
ATOM 636 N N . GLY A 1 87 ? -42.886 0.783 5.416 1.00 54.56 87 GLY A N 1
ATOM 637 C CA . GLY A 1 87 ? -43.938 0.150 4.610 1.00 54.56 87 GLY A CA 1
ATOM 638 C C . GLY A 1 87 ? -43.885 -1.359 4.394 1.00 54.56 87 GLY A C 1
ATOM 639 O O . GLY A 1 87 ? -44.864 -1.901 3.884 1.00 54.56 87 GLY A O 1
ATOM 640 N N . PHE A 1 88 ? -42.827 -2.074 4.786 1.00 49.50 88 PHE A N 1
ATOM 641 C CA . PHE A 1 88 ? -42.884 -3.541 4.768 1.00 49.50 88 PHE A CA 1
ATOM 642 C C . PHE A 1 88 ? -43.481 -4.054 6.073 1.00 49.50 88 PHE A C 1
ATOM 644 O O . PHE A 1 88 ? -42.784 -4.488 6.986 1.00 49.50 88 PHE A O 1
ATOM 651 N N . ILE A 1 89 ? -44.813 -4.004 6.130 1.00 49.53 89 ILE A N 1
ATOM 652 C CA . ILE A 1 89 ? -45.608 -4.7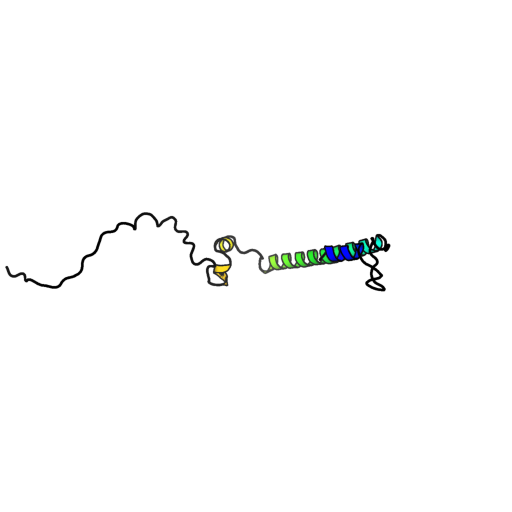47 7.100 1.00 49.53 89 ILE A CA 1
ATOM 653 C C . ILE A 1 89 ? -45.161 -6.209 7.046 1.00 49.53 89 ILE A C 1
ATOM 655 O O . ILE A 1 89 ? -45.436 -6.940 6.093 1.00 49.53 89 ILE A O 1
ATOM 659 N N . LYS A 1 90 ? -44.467 -6.638 8.096 1.00 55.59 90 LYS A N 1
ATOM 660 C CA . LYS A 1 90 ? -44.177 -8.040 8.380 1.00 55.59 90 LYS A CA 1
ATOM 661 C C . LYS A 1 90 ? -45.335 -8.650 9.178 1.00 55.59 90 LYS A C 1
ATOM 663 O O . LYS A 1 90 ? -45.099 -9.392 10.117 1.00 55.59 90 LYS A O 1
ATOM 668 N N . ASP A 1 91 ? -46.582 -8.371 8.793 1.00 49.78 91 ASP A N 1
ATOM 669 C CA . ASP A 1 91 ? -47.766 -9.018 9.370 1.00 49.78 91 ASP A CA 1
ATOM 670 C C . ASP A 1 91 ? -48.337 -10.041 8.388 1.00 49.78 91 ASP A C 1
ATOM 672 O O . ASP A 1 91 ? -49.226 -9.772 7.584 1.00 49.78 91 ASP A O 1
ATOM 676 N N . THR A 1 92 ? -47.842 -11.273 8.493 1.00 56.28 92 THR A N 1
ATOM 677 C CA . THR A 1 92 ? -48.528 -12.471 7.970 1.00 56.28 92 THR A CA 1
ATOM 678 C C . THR A 1 92 ? -49.623 -12.972 8.936 1.00 56.28 92 THR A C 1
ATOM 680 O O . THR A 1 92 ? -50.157 -14.061 8.771 1.00 56.28 92 THR A O 1
ATOM 683 N N . SER A 1 93 ? -50.025 -12.188 9.941 1.00 52.78 93 SER A N 1
ATOM 684 C CA . SER A 1 93 ? -51.044 -12.587 10.930 1.00 52.78 93 SER A CA 1
ATOM 685 C C . SER A 1 93 ? -52.421 -11.921 10.755 1.00 52.78 93 SER A C 1
ATOM 687 O O . SER A 1 93 ? -53.351 -12.300 11.461 1.00 52.78 93 SER A O 1
ATOM 689 N N . GLY A 1 94 ? -52.600 -10.975 9.820 1.00 48.00 94 GLY A N 1
ATOM 690 C CA . GLY A 1 94 ? -53.825 -10.153 9.742 1.00 48.00 94 GLY A CA 1
ATOM 691 C C . GLY A 1 94 ? -54.765 -10.375 8.546 1.00 48.00 94 GLY A C 1
ATOM 692 O O . GLY A 1 94 ? -55.889 -9.875 8.560 1.00 48.00 94 GLY A O 1
ATOM 693 N N . ILE A 1 95 ? -54.361 -11.112 7.504 1.00 52.62 95 ILE A N 1
ATOM 694 C CA . ILE A 1 95 ? -55.130 -11.224 6.242 1.00 52.62 95 ILE A CA 1
ATOM 695 C C . ILE A 1 95 ? -56.027 -12.473 6.239 1.00 52.62 95 ILE A C 1
ATOM 697 O O . ILE A 1 95 ? -56.002 -13.294 5.327 1.00 52.62 95 ILE A O 1
ATOM 701 N N . ALA A 1 96 ? -56.828 -12.641 7.286 1.00 51.34 96 ALA A N 1
ATOM 702 C CA . ALA A 1 96 ? -57.909 -13.620 7.307 1.00 51.34 96 ALA A CA 1
ATOM 703 C C . ALA A 1 96 ? -59.065 -13.080 8.158 1.00 51.34 96 ALA A C 1
ATOM 705 O O . ALA A 1 96 ? -59.214 -13.453 9.315 1.00 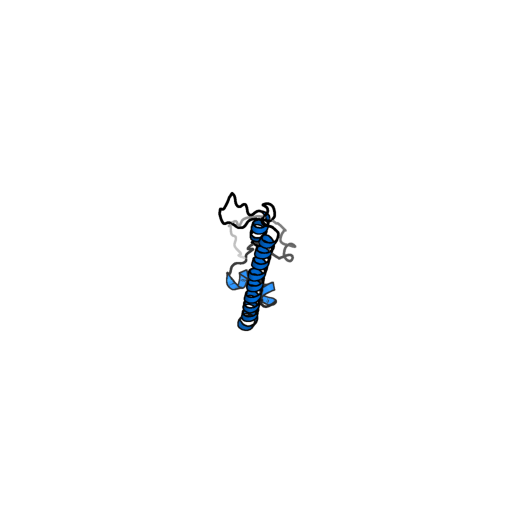51.34 96 ALA A O 1
ATOM 706 N N . GLY A 1 97 ? -59.888 -12.177 7.610 1.00 42.50 97 GLY A N 1
ATOM 707 C CA . GLY A 1 97 ? -61.210 -11.961 8.211 1.00 42.50 97 GLY A CA 1
ATOM 708 C C . GLY A 1 97 ? -61.966 -10.679 7.880 1.00 42.50 97 GLY A C 1
ATOM 709 O O . GLY A 1 97 ? -63.188 -10.695 7.955 1.00 42.50 97 GLY A O 1
ATOM 710 N N . SER A 1 98 ? -61.311 -9.579 7.491 1.00 45.09 98 SER A N 1
ATOM 711 C CA . SER A 1 98 ? -61.998 -8.269 7.422 1.00 45.09 98 SER A CA 1
ATOM 712 C C . SER A 1 98 ? -62.785 -7.988 6.128 1.00 45.09 98 SER A C 1
ATOM 714 O O . SER A 1 98 ? -63.213 -6.862 5.886 1.00 45.09 98 SER A O 1
ATOM 716 N N . THR A 1 99 ? -63.026 -8.996 5.286 1.00 48.19 99 THR A N 1
ATOM 717 C CA . THR A 1 99 ? -63.827 -8.856 4.057 1.00 48.19 99 THR A CA 1
ATOM 718 C C . THR A 1 99 ? -65.157 -9.602 4.163 1.00 48.19 99 THR A C 1
ATOM 720 O O . THR A 1 99 ? -65.336 -10.667 3.580 1.00 48.19 99 THR A O 1
ATOM 723 N N . ALA A 1 100 ? -66.108 -9.019 4.886 1.00 42.66 100 ALA A N 1
ATOM 724 C CA . ALA A 1 100 ? -67.542 -9.244 4.692 1.00 42.66 100 ALA A CA 1
ATOM 725 C C . ALA A 1 100 ? -68.256 -7.947 5.121 1.00 42.66 100 ALA A C 1
ATOM 727 O O . ALA A 1 100 ? -68.555 -7.744 6.288 1.00 42.66 100 ALA A O 1
ATOM 728 N N . SER A 1 101 ? -68.290 -6.907 4.279 1.00 44.94 101 SER A N 1
ATOM 729 C CA . SER A 1 101 ? -69.416 -6.651 3.363 1.00 44.94 101 SER A CA 1
ATOM 730 C C . SER A 1 101 ? -70.772 -6.944 4.019 1.00 44.94 101 SER A C 1
ATOM 732 O O . SER A 1 101 ? -71.114 -8.115 4.109 1.00 44.94 101 SER A O 1
ATOM 734 N N . VAL A 1 102 ? -71.521 -5.899 4.403 1.00 42.41 102 VAL A N 1
ATOM 735 C CA . VAL A 1 102 ? -72.984 -5.681 4.220 1.00 42.41 102 VAL A CA 1
ATOM 736 C C . VAL A 1 102 ? -73.260 -4.260 4.764 1.00 42.41 102 VAL A C 1
ATOM 738 O O . VAL A 1 102 ? -73.120 -4.011 5.951 1.00 42.41 102 VAL A O 1
ATOM 741 N N . HIS A 1 103 ? -73.304 -3.234 3.912 1.00 39.91 103 HIS A N 1
ATOM 742 C CA . HIS A 1 103 ? -74.481 -2.700 3.204 1.00 39.91 103 HIS A CA 1
ATOM 743 C C . HIS A 1 103 ? -75.266 -1.628 3.999 1.00 39.91 103 HIS A C 1
ATOM 745 O O . HIS A 1 103 ? -75.686 -1.816 5.132 1.00 39.91 103 HIS A O 1
ATOM 751 N N . SER A 1 104 ? -75.409 -0.492 3.320 1.00 54.38 104 SER A N 1
ATOM 752 C CA . SER A 1 104 ? -75.963 0.838 3.615 1.00 54.38 104 SER A CA 1
ATOM 753 C C . SER A 1 104 ? -77.407 0.949 4.139 1.00 54.38 104 SER A C 1
ATOM 755 O O . SER A 1 104 ? -78.272 0.220 3.665 1.00 54.38 104 SER A O 1
ATOM 757 N N . GLY A 1 105 ? -77.701 2.003 4.932 1.00 38.12 105 GLY A N 1
ATOM 758 C CA . GLY A 1 105 ? -79.060 2.580 5.040 1.00 38.12 105 GLY A CA 1
ATOM 759 C C . GLY A 1 105 ? -79.351 3.547 6.215 1.00 38.12 105 GLY A C 1
ATOM 760 O O . GLY A 1 105 ? -79.804 3.101 7.254 1.00 38.12 105 GLY A O 1
ATOM 761 N N . SER A 1 106 ? -79.104 4.851 6.002 1.00 49.47 106 SER A N 1
ATOM 762 C CA . SER A 1 106 ? -79.542 6.127 6.653 1.00 49.47 106 SER A CA 1
ATOM 763 C C . SER A 1 106 ? -80.391 6.193 7.964 1.00 49.47 106 SER A C 1
ATOM 765 O O . SER A 1 106 ? -81.394 5.492 8.070 1.00 49.47 106 SER A O 1
ATOM 767 N N . PRO A 1 107 ? -80.142 7.160 8.892 1.00 48.38 107 PRO A N 1
ATOM 768 C CA . PRO A 1 107 ? -81.041 7.472 10.012 1.00 48.38 107 PRO A CA 1
ATOM 769 C C . PRO A 1 107 ? -82.106 8.527 9.635 1.00 48.38 107 PRO A C 1
ATOM 771 O O . PRO A 1 107 ? -81.805 9.707 9.453 1.00 48.38 107 PRO A O 1
ATOM 774 N N . GLY A 1 108 ? -83.369 8.099 9.533 1.00 44.19 108 GLY A N 1
ATOM 775 C CA . GLY A 1 108 ? -84.543 8.956 9.339 1.00 44.19 108 GLY A CA 1
ATOM 776 C C . GLY A 1 108 ? -85.329 9.179 10.638 1.00 44.19 108 GLY A C 1
ATOM 777 O O . GLY A 1 108 ? -85.767 8.236 11.285 1.00 44.19 108 GLY A O 1
ATOM 778 N N . ILE A 1 109 ? -85.497 10.450 10.989 1.00 52.44 109 ILE A N 1
ATOM 779 C CA . ILE A 1 109 ? -86.386 11.037 12.004 1.00 52.44 109 ILE A CA 1
ATOM 780 C C . ILE A 1 109 ? -87.869 10.611 11.863 1.00 52.44 109 ILE A C 1
ATOM 782 O O . ILE A 1 109 ? -88.396 10.682 10.760 1.00 52.44 109 ILE A O 1
ATOM 786 N N . ALA A 1 110 ? -88.556 10.252 12.963 1.00 47.66 110 ALA A N 1
ATOM 787 C CA . ALA A 1 110 ? -89.978 10.556 13.276 1.00 47.66 110 ALA A CA 1
ATOM 788 C C . ALA A 1 110 ? -90.504 9.672 14.429 1.00 47.66 110 ALA A C 1
ATOM 790 O O . ALA A 1 110 ? -90.272 8.468 14.458 1.00 47.66 110 ALA A O 1
ATOM 791 N N . GLY A 1 111 ? -91.191 10.285 15.397 1.00 51.06 111 GLY A N 1
ATOM 792 C CA . GLY A 1 111 ? -91.551 9.670 16.677 1.00 51.06 111 GLY A CA 1
ATOM 793 C C . GLY A 1 111 ? -92.793 8.774 16.710 1.00 51.06 111 GLY A C 1
ATOM 794 O O . GLY A 1 111 ? -93.526 8.630 15.739 1.00 51.06 111 GLY A O 1
ATOM 795 N N . SER A 1 112 ? -93.042 8.205 17.888 1.00 50.34 112 SER A N 1
ATOM 796 C CA . SER A 1 112 ? -94.373 7.939 18.454 1.00 50.34 112 SER A CA 1
ATOM 797 C C . SER A 1 112 ? -94.228 7.423 19.894 1.00 50.34 112 SER A C 1
ATOM 799 O O . SER A 1 112 ? -93.310 6.677 20.221 1.00 50.34 112 SER A O 1
ATOM 801 N N . SER A 1 113 ? -95.103 7.930 20.758 1.00 55.03 113 SER A N 1
ATOM 802 C CA . SER A 1 113 ? -95.195 7.759 22.212 1.00 55.03 113 SER A CA 1
ATOM 803 C C . SER A 1 113 ? -95.399 6.312 22.687 1.00 55.03 113 SER A C 1
ATOM 805 O O . SER A 1 113 ? -95.985 5.523 21.951 1.00 55.03 113 SER A O 1
ATOM 807 N N . PRO A 1 114 ? -95.141 6.013 23.975 1.00 51.25 114 PRO A N 1
ATOM 808 C CA . PRO A 1 114 ? -95.903 5.011 24.705 1.00 51.25 114 PRO A CA 1
ATOM 809 C C . PRO A 1 114 ? -96.790 5.695 25.759 1.00 51.25 114 PRO A C 1
ATOM 811 O O . PRO A 1 114 ? -96.302 6.297 26.712 1.00 51.25 114 PRO A O 1
ATOM 814 N N . ASN A 1 115 ? -98.105 5.607 25.577 1.00 50.69 115 ASN A N 1
ATOM 815 C CA . ASN A 1 115 ? -99.079 5.685 26.662 1.00 50.69 115 ASN A CA 1
ATOM 816 C C . ASN A 1 115 ? -100.022 4.490 26.490 1.00 50.69 115 ASN A C 1
ATOM 818 O O . ASN A 1 115 ? -100.690 4.415 25.459 1.00 50.69 115 ASN A O 1
ATOM 822 N N . LEU A 1 116 ? -100.071 3.665 27.546 1.00 42.41 116 LEU A N 1
ATOM 823 C CA . LEU A 1 116 ? -100.892 2.464 27.779 1.00 42.41 116 LEU A CA 1
ATOM 824 C C . LEU A 1 116 ? -100.443 1.176 27.074 1.00 42.41 116 LEU A C 1
ATOM 826 O O . LEU A 1 116 ? -100.423 1.128 25.828 1.00 42.41 116 LEU A O 1
#